Protein AF-A0A3B1DD37-F1 (afdb_monomer)

Secondary structure (DSSP, 8-state):
------SHHHHHHHHHHHHHHT-------SEEESS--STTEEEHHHHHHHHHHHHHHHHHTS-----HHHHHHHT-

Structure (mmCIF, N/CA/C/O backbone):
data_AF-A0A3B1DD37-F1
#
_entry.id   AF-A0A3B1DD37-F1
#
loop_
_atom_site.group_PDB
_atom_site.id
_atom_site.type_symbol
_atom_site.label_atom_id
_atom_site.label_alt_id
_atom_site.label_comp_id
_atom_site.label_asym_id
_atom_site.label_entity_id
_atom_site.label_seq_id
_atom_site.pdbx_PDB_ins_code
_atom_site.Cartn_x
_atom_site.Cartn_y
_atom_site.Cartn_z
_atom_site.occupancy
_atom_site.B_iso_or_equiv
_atom_site.auth_seq_id
_atom_site.auth_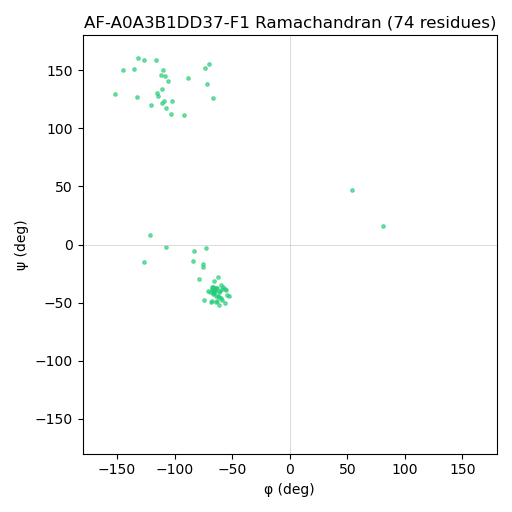comp_id
_atom_site.auth_asym_id
_atom_site.auth_atom_id
_atom_site.pdbx_PDB_model_num
ATOM 1 N N . SER A 1 1 ? -5.912 -14.431 2.904 1.00 52.06 1 SER A N 1
ATOM 2 C CA . SER A 1 1 ? -5.630 -15.164 1.650 1.00 52.06 1 SER A CA 1
ATOM 3 C C . SER A 1 1 ? -4.197 -14.866 1.232 1.00 52.06 1 SER A C 1
ATOM 5 O O . SER A 1 1 ? -3.753 -13.760 1.508 1.00 52.06 1 SER A O 1
ATOM 7 N N . VAL A 1 2 ? -3.465 -15.806 0.626 1.00 56.84 2 VAL A N 1
ATOM 8 C CA . VAL A 1 2 ? -2.150 -15.518 0.017 1.00 56.84 2 VAL A CA 1
ATOM 9 C C . VAL A 1 2 ? -2.354 -15.451 -1.494 1.00 56.84 2 VAL A C 1
ATOM 11 O O . VAL A 1 2 ? -2.687 -16.461 -2.108 1.00 56.84 2 VAL A O 1
ATOM 14 N N . GLY A 1 3 ? -2.201 -14.258 -2.069 1.00 63.50 3 GLY A N 1
ATOM 15 C CA . GLY A 1 3 ? -2.243 -14.010 -3.511 1.00 63.50 3 GLY A CA 1
ATOM 16 C C . GLY A 1 3 ? -0.865 -13.596 -4.022 1.00 63.50 3 GLY A C 1
ATOM 17 O O . GLY A 1 3 ? -0.111 -12.945 -3.301 1.00 63.50 3 GLY A O 1
ATOM 18 N N . THR A 1 4 ? -0.522 -13.982 -5.249 1.00 67.19 4 THR A N 1
ATOM 19 C CA . THR A 1 4 ? 0.709 -13.549 -5.928 1.00 67.19 4 THR A CA 1
ATOM 20 C C . THR A 1 4 ? 0.342 -12.696 -7.130 1.00 67.19 4 THR A C 1
ATO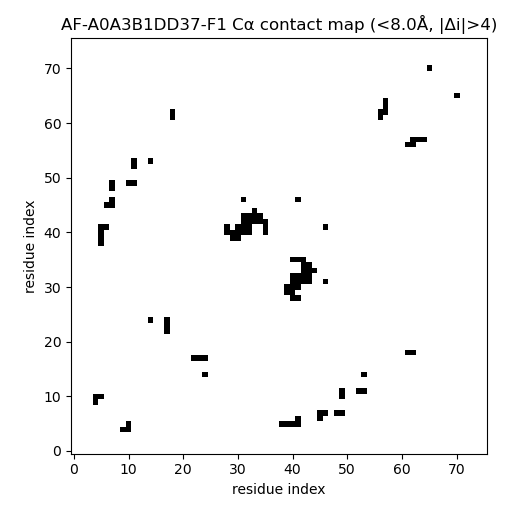M 22 O O . THR A 1 4 ? -0.434 -13.149 -7.967 1.00 67.19 4 THR A O 1
ATOM 25 N N . SER A 1 5 ? 0.922 -11.504 -7.242 1.00 74.75 5 SER A N 1
ATOM 26 C CA . SER A 1 5 ? 0.735 -10.618 -8.389 1.00 74.75 5 SER A CA 1
ATOM 27 C C . SER A 1 5 ? 2.019 -9.852 -8.704 1.00 74.75 5 SER A C 1
ATOM 29 O O . SER A 1 5 ? 2.821 -9.565 -7.814 1.00 74.75 5 SER A O 1
ATOM 31 N N . THR A 1 6 ? 2.200 -9.517 -9.981 1.00 70.00 6 THR A N 1
ATOM 32 C CA . THR A 1 6 ? 3.243 -8.607 -10.473 1.00 70.00 6 THR A CA 1
ATOM 33 C C . THR A 1 6 ? 2.687 -7.401 -11.228 1.00 70.00 6 THR A C 1
ATOM 35 O O . THR A 1 6 ? 3.453 -6.621 -11.801 1.00 70.00 6 THR A O 1
ATOM 38 N N . THR A 1 7 ? 1.364 -7.209 -11.213 1.00 80.00 7 THR A N 1
ATOM 39 C CA . THR A 1 7 ? 0.704 -6.056 -11.833 1.00 80.00 7 THR A CA 1
ATOM 40 C C . THR A 1 7 ? 0.173 -5.104 -10.766 1.00 80.00 7 THR A C 1
ATOM 42 O O . THR A 1 7 ? -0.272 -5.519 -9.699 1.00 80.00 7 THR A O 1
ATOM 45 N N . THR A 1 8 ? 0.215 -3.802 -11.043 1.00 83.88 8 THR A N 1
ATOM 46 C CA . THR A 1 8 ? -0.244 -2.782 -10.088 1.00 83.88 8 THR A CA 1
ATOM 47 C C . THR A 1 8 ? -1.741 -2.869 -9.819 1.00 83.88 8 THR A C 1
ATOM 49 O O . THR A 1 8 ? -2.153 -2.737 -8.675 1.00 83.88 8 THR A O 1
ATOM 52 N N . GLY A 1 9 ? -2.550 -3.150 -10.846 1.00 85.81 9 GLY A N 1
ATOM 53 C CA . GLY A 1 9 ? -4.008 -3.225 -10.711 1.00 85.81 9 GLY A CA 1
ATOM 54 C C . GLY A 1 9 ? -4.490 -4.385 -9.836 1.00 85.81 9 GLY A C 1
ATOM 55 O O . GLY A 1 9 ? -5.439 -4.230 -9.073 1.00 85.81 9 GLY A O 1
ATOM 56 N N . GLU A 1 10 ? -3.827 -5.539 -9.901 1.00 87.69 10 GLU A N 1
ATOM 57 C CA . GLU A 1 10 ? -4.141 -6.668 -9.018 1.00 87.69 10 GLU A CA 1
ATOM 58 C C . GLU A 1 10 ? -3.711 -6.386 -7.571 1.00 87.69 10 GLU A C 1
ATOM 60 O O . GLU A 1 10 ? -4.461 -6.704 -6.651 1.00 87.69 10 GLU A O 1
ATOM 65 N N . LEU A 1 11 ? -2.549 -5.751 -7.359 1.00 89.06 11 LEU A N 1
ATOM 66 C CA . LEU A 1 11 ? -2.110 -5.329 -6.023 1.00 89.06 11 LEU A CA 1
ATOM 67 C C . LEU A 1 11 ? -3.075 -4.308 -5.403 1.00 89.06 11 LEU A C 1
ATOM 69 O O . LEU A 1 11 ? -3.455 -4.476 -4.247 1.00 89.06 11 LEU A O 1
ATOM 73 N N . ALA A 1 12 ? -3.516 -3.313 -6.176 1.00 90.00 12 ALA A N 1
ATOM 74 C CA . ALA A 1 12 ? -4.536 -2.347 -5.762 1.00 90.00 12 ALA A CA 1
ATOM 75 C C . ALA A 1 12 ? -5.849 -3.052 -5.385 1.00 90.00 12 ALA A C 1
ATOM 77 O O . ALA A 1 12 ? -6.361 -2.880 -4.285 1.00 90.00 12 ALA A O 1
ATOM 78 N N . SER A 1 13 ? -6.318 -3.979 -6.230 1.00 91.44 13 SER A N 1
ATOM 79 C CA . SER A 1 13 ? -7.539 -4.753 -5.959 1.00 91.44 13 SER A CA 1
ATOM 80 C C . SER A 1 13 ? -7.447 -5.582 -4.668 1.00 91.44 13 SER A C 1
ATOM 82 O O . SER A 1 13 ? -8.444 -5.759 -3.967 1.00 91.44 13 SER A O 1
ATOM 84 N N . MET A 1 14 ? -6.260 -6.104 -4.332 1.00 89.94 14 MET A N 1
ATOM 85 C CA . MET A 1 14 ? -6.037 -6.815 -3.067 1.00 89.94 14 MET A CA 1
ATOM 86 C C . MET A 1 14 ? -6.125 -5.879 -1.855 1.00 89.94 14 MET A C 1
ATOM 88 O O . MET A 1 14 ? -6.636 -6.290 -0.812 1.00 89.94 14 MET A O 1
ATOM 92 N N . VAL A 1 15 ? -5.644 -4.639 -1.984 1.00 91.56 15 VAL A N 1
ATOM 93 C CA . VAL A 1 15 ? -5.777 -3.609 -0.943 1.00 91.56 15 VAL A CA 1
ATOM 94 C C . VAL A 1 15 ? -7.237 -3.197 -0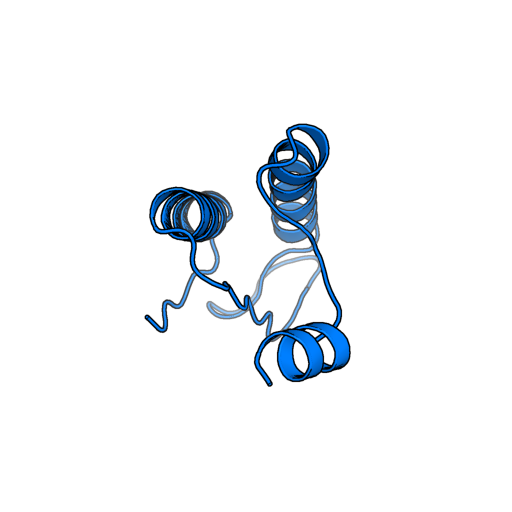.796 1.00 91.56 15 VAL A C 1
ATOM 96 O O . VAL A 1 15 ? -7.758 -3.262 0.313 1.00 91.56 15 VAL A O 1
ATOM 99 N N . ASP A 1 16 ? -7.921 -2.880 -1.897 1.00 92.62 16 ASP A N 1
ATOM 100 C CA . ASP A 1 16 ? -9.348 -2.536 -1.910 1.00 92.62 16 ASP A CA 1
ATOM 101 C C . ASP A 1 16 ? -10.195 -3.608 -1.224 1.00 92.62 16 ASP A C 1
ATOM 103 O O . ASP A 1 16 ? -11.092 -3.319 -0.428 1.00 92.62 16 ASP A O 1
ATOM 107 N N . GLN A 1 17 ? -9.912 -4.879 -1.514 1.00 92.31 17 GLN A N 1
ATOM 108 C CA . GLN A 1 17 ? -10.604 -5.983 -0.869 1.00 92.31 17 GLN A CA 1
ATOM 109 C C . GLN A 1 17 ? -10.319 -6.023 0.636 1.00 92.31 17 GLN A C 1
ATOM 111 O O . GLN A 1 17 ? -11.253 -6.163 1.421 1.00 92.31 17 GLN A O 1
ATOM 116 N N . ALA A 1 18 ? -9.064 -5.850 1.055 1.00 91.56 18 ALA A N 1
ATOM 117 C CA . ALA A 1 18 ? -8.708 -5.824 2.471 1.00 91.56 18 ALA A CA 1
ATOM 118 C C . ALA A 1 18 ? -9.358 -4.652 3.226 1.00 91.56 18 ALA A C 1
ATOM 120 O O . ALA A 1 18 ? -9.802 -4.838 4.359 1.00 91.56 18 ALA A O 1
ATOM 121 N N . VAL A 1 19 ? -9.475 -3.481 2.591 1.00 92.38 19 VAL A N 1
ATOM 122 C CA . VAL A 1 19 ? -10.205 -2.318 3.122 1.00 92.38 19 VAL A CA 1
ATOM 123 C C . VAL A 1 19 ? -11.679 -2.663 3.330 1.00 92.38 19 VAL A C 1
ATOM 125 O O . VAL A 1 19 ? -12.204 -2.503 4.433 1.00 92.38 19 VAL A O 1
ATOM 128 N N . ASN A 1 20 ? -12.338 -3.196 2.298 1.00 93.75 20 ASN A N 1
ATOM 129 C CA . ASN A 1 20 ? -13.753 -3.570 2.360 1.00 93.75 20 ASN A CA 1
ATOM 130 C C . ASN A 1 20 ? -14.028 -4.653 3.417 1.00 93.75 20 ASN A C 1
ATOM 132 O O . ASN A 1 20 ? -15.005 -4.563 4.164 1.00 93.75 20 ASN A O 1
ATOM 136 N N . ASP A 1 21 ? -13.140 -5.641 3.517 1.00 92.88 21 ASP A N 1
ATOM 137 C CA . ASP A 1 21 ? -13.254 -6.760 4.453 1.00 92.88 21 ASP A CA 1
ATOM 138 C C . ASP A 1 21 ? -12.739 -6.419 5.866 1.00 92.88 21 ASP A C 1
ATOM 140 O O . ASP A 1 21 ? -12.881 -7.231 6.784 1.00 92.88 21 ASP A O 1
ATOM 144 N N . LYS A 1 22 ? -12.162 -5.221 6.061 1.00 89.88 22 LYS A N 1
ATOM 145 C CA . LYS A 1 22 ? -11.533 -4.747 7.309 1.00 89.88 22 LYS A CA 1
ATOM 146 C C . LYS A 1 22 ? -10.452 -5.697 7.831 1.00 89.88 22 LYS A C 1
ATOM 148 O O . LYS A 1 22 ? -10.427 -6.046 9.013 1.00 89.88 22 LYS A O 1
ATOM 153 N N . GLN A 1 23 ? -9.572 -6.142 6.940 1.00 88.44 23 GLN A N 1
ATOM 154 C CA . GLN A 1 23 ? -8.501 -7.090 7.242 1.00 88.44 23 GLN A CA 1
ATOM 155 C C . GLN A 1 23 ? -7.123 -6.435 7.184 1.00 88.44 23 GLN A C 1
ATOM 157 O O . GLN A 1 23 ? -6.869 -5.540 6.382 1.00 88.44 23 GLN A O 1
ATOM 162 N N . LEU A 1 24 ? -6.196 -6.957 7.991 1.00 87.12 24 LEU A N 1
ATOM 163 C CA . LEU A 1 24 ? -4.774 -6.686 7.814 1.00 87.12 24 LEU A CA 1
ATOM 164 C C . LEU A 1 24 ? -4.297 -7.314 6.498 1.00 87.12 24 LEU A C 1
ATOM 166 O O . LEU A 1 24 ? -4.439 -8.522 6.292 1.00 87.12 24 LEU A O 1
ATOM 170 N N . VAL A 1 25 ? -3.669 -6.506 5.645 1.00 88.19 25 VAL A N 1
ATOM 171 C CA . VAL A 1 25 ? -3.002 -6.961 4.423 1.00 88.19 25 VAL A CA 1
ATOM 172 C C . VAL A 1 25 ? -1.490 -6.809 4.560 1.00 88.19 25 VAL A C 1
ATOM 174 O O . VAL A 1 25 ? -0.988 -5.782 5.011 1.00 88.19 25 VAL A O 1
ATOM 177 N N . ILE A 1 26 ? -0.750 -7.849 4.175 1.00 88.75 26 ILE A N 1
ATOM 178 C CA . ILE A 1 26 ? 0.714 -7.836 4.119 1.00 88.75 26 ILE A CA 1
ATOM 179 C C . ILE A 1 26 ? 1.10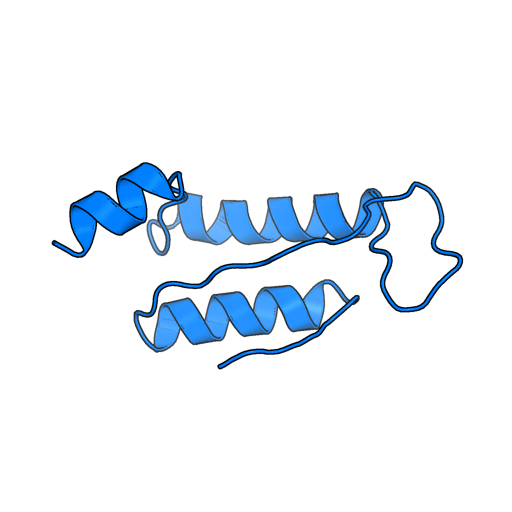9 -8.119 2.676 1.00 88.75 26 ILE A C 1
ATOM 181 O O . ILE A 1 26 ? 0.785 -9.178 2.137 1.00 88.75 26 ILE A O 1
ATOM 185 N N . ILE A 1 27 ? 1.825 -7.181 2.063 1.00 87.56 27 ILE A N 1
ATOM 186 C CA . ILE A 1 27 ? 2.294 -7.292 0.682 1.00 87.56 27 ILE A CA 1
ATOM 187 C C . ILE A 1 27 ? 3.810 -7.443 0.710 1.00 87.56 27 ILE A C 1
ATOM 189 O O . ILE A 1 27 ? 4.521 -6.598 1.251 1.00 87.56 27 ILE A O 1
ATOM 193 N N . LEU A 1 28 ? 4.301 -8.547 0.145 1.00 86.50 28 LEU A N 1
ATOM 194 C CA . LEU A 1 28 ? 5.724 -8.865 0.091 1.00 86.50 28 LEU A CA 1
ATOM 195 C C . LEU A 1 28 ? 6.239 -8.726 -1.341 1.00 86.50 28 LEU A C 1
ATOM 197 O O . LEU A 1 28 ? 5.765 -9.408 -2.249 1.00 86.50 28 LEU A O 1
ATOM 201 N N . PHE A 1 29 ? 7.261 -7.894 -1.521 1.00 86.44 29 PHE A N 1
ATOM 202 C CA . PHE A 1 29 ? 7.983 -7.758 -2.783 1.00 86.44 29 PHE A CA 1
ATOM 203 C C . PHE A 1 29 ? 9.310 -8.511 -2.693 1.00 86.44 29 PHE A C 1
ATOM 205 O O . PHE A 1 29 ? 10.111 -8.245 -1.800 1.00 86.44 29 PHE A O 1
ATOM 212 N N . HIS A 1 30 ? 9.544 -9.450 -3.612 1.00 83.31 30 HIS A N 1
ATOM 213 C CA . HIS A 1 30 ? 10.789 -10.225 -3.644 1.00 83.31 30 HIS A CA 1
ATOM 214 C C . HIS A 1 30 ? 11.960 -9.395 -4.173 1.00 83.31 30 HIS A C 1
ATOM 216 O O . HIS A 1 30 ? 13.034 -9.387 -3.579 1.00 83.31 30 HIS A O 1
ATOM 222 N N . GLU A 1 31 ? 11.753 -8.703 -5.295 1.00 88.00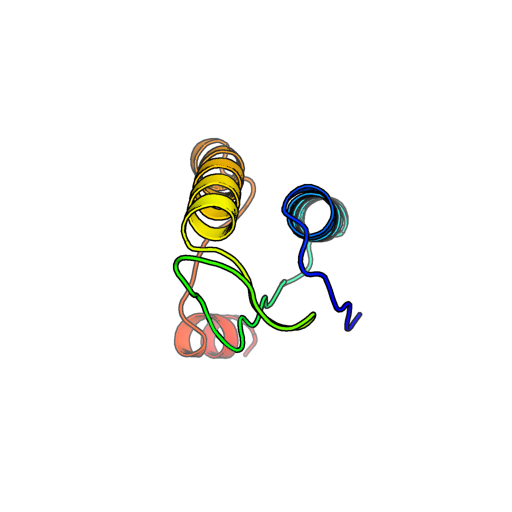 31 GLU A N 1
ATOM 223 C CA . GLU A 1 31 ? 12.779 -7.886 -5.933 1.00 88.00 31 GLU A CA 1
ATOM 224 C C . GLU A 1 31 ? 12.133 -6.734 -6.711 1.00 88.00 31 GLU A C 1
ATOM 226 O O . GLU A 1 31 ? 11.215 -6.942 -7.512 1.00 88.00 31 GLU A O 1
ATOM 231 N N . ILE A 1 32 ? 12.630 -5.520 -6.468 1.00 90.88 32 ILE A N 1
ATOM 232 C CA . ILE A 1 32 ? 12.227 -4.299 -7.168 1.00 90.88 32 ILE A CA 1
ATOM 233 C C . ILE A 1 32 ? 13.376 -3.908 -8.101 1.00 90.88 32 ILE A C 1
ATOM 235 O O . ILE A 1 32 ? 14.481 -3.623 -7.641 1.00 90.88 32 ILE A O 1
ATOM 239 N N . VAL A 1 33 ? 13.125 -3.895 -9.410 1.00 93.94 33 VAL A N 1
ATOM 240 C CA . VAL A 1 33 ? 14.156 -3.708 -10.449 1.00 93.94 33 VAL A CA 1
ATOM 241 C C . VAL A 1 33 ? 13.799 -2.575 -11.406 1.00 93.94 33 VAL A C 1
ATOM 243 O O . VAL A 1 33 ? 12.638 -2.222 -11.562 1.00 93.94 33 VAL A O 1
ATOM 246 N N . ALA A 1 34 ? 14.775 -1.997 -12.106 1.00 93.12 34 ALA A N 1
ATOM 247 C CA . ALA A 1 34 ? 14.479 -0.973 -13.115 1.00 93.12 34 ALA A CA 1
ATOM 248 C C . ALA A 1 34 ? 13.697 -1.544 -14.316 1.00 93.12 34 ALA A C 1
ATOM 250 O O . ALA A 1 34 ? 12.715 -0.950 -14.757 1.00 93.12 34 ALA A O 1
ATOM 251 N N . THR A 1 35 ? 14.097 -2.727 -14.788 1.00 91.75 35 THR A N 1
ATOM 252 C CA . THR A 1 35 ? 13.474 -3.442 -15.909 1.00 91.75 35 THR A CA 1
ATOM 253 C C . THR A 1 35 ? 13.272 -4.896 -15.510 1.00 91.75 35 THR A C 1
ATOM 255 O O . THR A 1 35 ? 14.221 -5.549 -15.076 1.00 91.75 35 THR A O 1
ATOM 258 N N . THR A 1 36 ? 12.050 -5.408 -15.645 1.00 88.44 36 THR A N 1
ATOM 259 C CA . THR A 1 36 ? 11.734 -6.793 -15.286 1.00 88.44 36 THR A CA 1
ATOM 260 C C . THR A 1 36 ? 12.341 -7.769 -16.292 1.00 88.44 36 THR A C 1
ATOM 262 O O . THR A 1 36 ? 12.320 -7.558 -17.504 1.00 88.44 36 THR A O 1
ATOM 265 N N . THR A 1 37 ? 12.902 -8.854 -15.773 1.00 87.56 37 THR A N 1
ATOM 266 C CA . THR A 1 37 ? 13.499 -9.956 -16.547 1.00 87.56 37 THR A CA 1
ATOM 267 C C . THR A 1 37 ? 12.923 -11.315 -16.155 1.00 87.56 37 THR A C 1
ATOM 269 O O . THR A 1 37 ? 13.068 -12.282 -16.899 1.00 87.56 37 THR A O 1
ATOM 272 N N . SER A 1 38 ? 12.230 -11.390 -15.014 1.00 83.06 38 SER A N 1
ATOM 273 C CA . SER A 1 38 ? 11.506 -12.572 -14.551 1.00 83.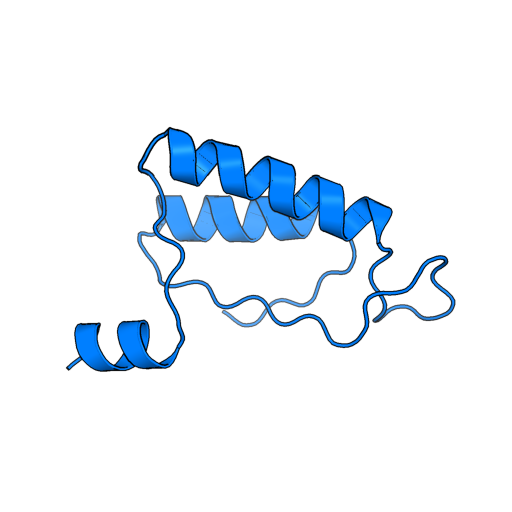06 38 SER A CA 1
ATOM 274 C C . SER A 1 38 ? 10.089 -12.220 -14.093 1.00 83.06 38 SER A C 1
ATOM 276 O O . SER A 1 38 ? 9.782 -11.069 -13.783 1.00 83.06 38 SER A O 1
ATOM 278 N N . GLY A 1 39 ? 9.223 -13.234 -14.032 1.00 78.12 39 GLY A N 1
ATOM 279 C CA . GLY A 1 39 ? 7.813 -13.078 -13.672 1.00 78.12 39 GLY A CA 1
ATOM 280 C C . GLY A 1 39 ? 7.532 -12.797 -12.193 1.00 78.12 39 GLY A C 1
ATOM 281 O O . GLY A 1 39 ? 6.371 -12.609 -11.865 1.00 78.12 39 GLY A O 1
ATOM 282 N N . SER A 1 40 ? 8.548 -12.768 -11.322 1.00 81.25 40 SER A N 1
ATOM 283 C CA . SER A 1 40 ? 8.401 -12.465 -9.883 1.00 81.25 40 SER A CA 1
ATOM 284 C C . SER A 1 40 ? 8.933 -11.080 -9.498 1.00 81.25 40 SER A C 1
ATOM 286 O O . SER A 1 40 ? 8.871 -10.697 -8.330 1.00 81.25 40 SER A O 1
ATOM 288 N N . GLN A 1 41 ? 9.491 -10.344 -10.462 1.00 88.50 41 GLN A N 1
ATOM 289 C CA . GLN A 1 41 ? 10.025 -8.999 -10.267 1.00 88.50 41 GLN A CA 1
ATOM 290 C C . GLN A 1 41 ? 8.932 -7.950 -10.469 1.00 88.50 41 GLN A C 1
ATOM 292 O O . GLN A 1 41 ? 8.114 -8.067 -11.382 1.00 88.50 41 GLN A O 1
ATOM 297 N N . ILE A 1 42 ? 8.978 -6.882 -9.675 1.00 89.81 42 ILE A N 1
ATOM 298 C CA . ILE A 1 42 ? 8.214 -5.660 -9.936 1.00 89.81 42 ILE A CA 1
ATOM 299 C C . ILE A 1 42 ? 9.164 -4.574 -10.441 1.00 89.81 42 ILE A C 1
ATOM 301 O O . ILE A 1 42 ? 10.298 -4.456 -9.971 1.00 89.81 42 ILE A O 1
ATOM 305 N N . SER A 1 43 ? 8.730 -3.783 -11.423 1.00 91.81 43 SER A N 1
ATOM 306 C CA . SER A 1 43 ? 9.523 -2.631 -11.849 1.00 91.81 43 SER A CA 1
ATOM 307 C C . SER A 1 43 ? 9.447 -1.511 -10.805 1.00 91.81 43 SER A C 1
ATOM 309 O O . SER A 1 43 ? 8.433 -1.362 -10.124 1.00 91.81 43 SER A O 1
ATOM 311 N N . ILE A 1 44 ? 10.478 -0.669 -10.713 1.00 92.94 44 ILE A N 1
ATOM 312 C CA . ILE A 1 44 ? 10.463 0.540 -9.870 1.00 92.94 44 ILE A CA 1
ATOM 313 C C . ILE A 1 44 ? 9.278 1.443 -10.242 1.00 92.94 44 ILE A C 1
ATOM 315 O O . ILE A 1 44 ? 8.643 2.010 -9.358 1.00 92.94 44 ILE A O 1
ATOM 319 N N . ALA A 1 45 ? 8.949 1.548 -11.534 1.00 91.81 45 ALA A N 1
ATOM 320 C CA . ALA A 1 45 ? 7.810 2.335 -12.004 1.00 91.81 45 ALA A CA 1
ATOM 321 C C . ALA A 1 45 ? 6.475 1.782 -11.481 1.00 91.81 45 ALA A C 1
ATOM 323 O O . ALA A 1 45 ? 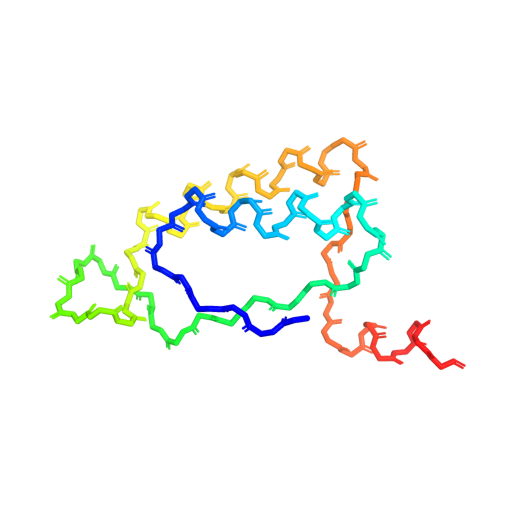5.686 2.529 -10.912 1.00 91.81 45 ALA A O 1
ATOM 324 N N . ASN A 1 46 ? 6.255 0.469 -11.604 1.00 90.44 46 ASN A N 1
ATOM 325 C CA . ASN A 1 46 ? 5.046 -0.180 -11.099 1.00 90.44 46 ASN A CA 1
ATOM 326 C C . ASN A 1 46 ? 4.962 -0.090 -9.571 1.00 90.44 46 ASN A C 1
ATOM 328 O O . ASN A 1 46 ? 3.893 0.169 -9.032 1.00 90.44 46 ASN A O 1
ATOM 332 N N . PHE A 1 47 ? 6.087 -0.261 -8.874 1.00 91.75 47 PHE A N 1
ATOM 333 C CA . PHE A 1 47 ? 6.142 -0.063 -7.430 1.00 91.75 47 PHE A CA 1
ATOM 334 C C . PHE A 1 47 ? 5.751 1.370 -7.050 1.00 91.75 47 PHE A C 1
ATOM 336 O O . PHE A 1 47 ? 4.912 1.545 -6.177 1.00 91.75 47 PHE A O 1
ATOM 343 N 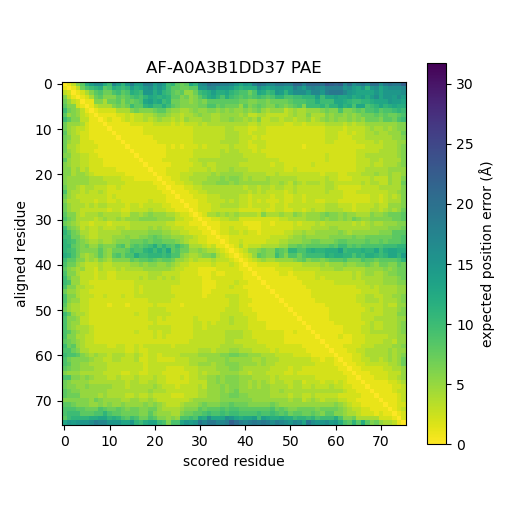N . GLY A 1 48 ? 6.281 2.384 -7.743 1.00 93.38 48 GLY A N 1
ATOM 344 C CA . GLY A 1 48 ? 5.906 3.785 -7.534 1.00 93.38 48 GLY A CA 1
ATOM 345 C C . GLY A 1 48 ? 4.405 4.022 -7.702 1.00 93.38 48 GLY A C 1
ATOM 346 O O . GLY A 1 48 ? 3.770 4.529 -6.789 1.00 93.38 48 GLY A O 1
ATOM 347 N N . THR A 1 49 ? 3.817 3.551 -8.806 1.00 93.62 49 THR A N 1
ATOM 348 C CA . THR A 1 49 ? 2.365 3.646 -9.032 1.00 93.62 49 THR A CA 1
ATOM 349 C C . THR A 1 49 ? 1.553 2.947 -7.941 1.00 93.62 49 THR A C 1
ATOM 351 O O . THR A 1 49 ? 0.517 3.458 -7.533 1.00 93.62 49 THR A O 1
ATOM 354 N N . PHE A 1 50 ? 2.012 1.795 -7.449 1.00 92.56 50 PHE A N 1
ATOM 355 C CA . PHE A 1 50 ? 1.354 1.104 -6.342 1.00 92.56 50 PHE A CA 1
ATOM 356 C C . PHE A 1 50 ? 1.438 1.895 -5.022 1.00 92.56 50 PHE A C 1
ATOM 358 O O . PHE A 1 50 ? 0.467 1.952 -4.275 1.00 92.56 50 PHE A O 1
ATOM 365 N N . ILE A 1 51 ? 2.573 2.541 -4.736 1.00 93.25 51 ILE A N 1
ATOM 366 C CA . ILE A 1 51 ? 2.698 3.422 -3.567 1.00 93.25 51 ILE A CA 1
ATOM 367 C C . ILE A 1 51 ? 1.790 4.651 -3.696 1.00 93.25 51 ILE A C 1
ATOM 369 O O . ILE A 1 51 ? 1.155 5.023 -2.711 1.00 93.25 51 ILE A O 1
ATOM 373 N N . ASP A 1 52 ? 1.701 5.259 -4.880 1.00 94.06 52 ASP A N 1
ATOM 374 C CA . ASP A 1 52 ? 0.815 6.404 -5.125 1.00 94.06 52 ASP A CA 1
ATOM 375 C C . ASP A 1 52 ? -0.657 6.031 -4.878 1.00 94.06 52 ASP A C 1
ATOM 377 O O . ASP A 1 52 ? -1.402 6.799 -4.271 1.00 94.06 52 ASP A O 1
ATOM 381 N N . ASP A 1 53 ? -1.060 4.826 -5.287 1.00 91.44 53 ASP A N 1
ATOM 382 C CA . ASP A 1 53 ? -2.395 4.278 -5.040 1.00 91.4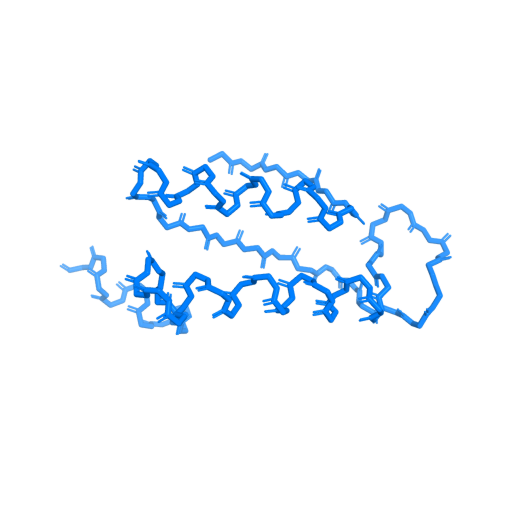4 53 ASP A CA 1
ATOM 383 C C . ASP A 1 53 ? -2.660 4.083 -3.536 1.00 91.44 53 ASP A C 1
ATOM 385 O O . ASP A 1 53 ? -3.627 4.628 -3.001 1.00 91.44 53 ASP A O 1
ATOM 389 N N . LEU A 1 54 ? -1.735 3.444 -2.804 1.00 92.75 54 LEU A N 1
ATOM 390 C CA . LEU A 1 54 ? -1.821 3.303 -1.342 1.00 92.75 54 LEU A CA 1
ATOM 391 C C . LEU A 1 54 ? -1.967 4.648 -0.617 1.00 92.75 54 LEU A C 1
ATOM 393 O O . LEU A 1 54 ? -2.703 4.752 0.367 1.00 92.75 54 LEU A O 1
ATOM 397 N N . GLN A 1 55 ? -1.271 5.686 -1.082 1.00 94.19 55 GLN A N 1
ATOM 398 C CA . GLN A 1 55 ? -1.348 7.015 -0.477 1.00 94.19 55 GLN A CA 1
ATOM 399 C C . GLN A 1 55 ? -2.754 7.616 -0.556 1.00 94.19 55 GLN A C 1
ATOM 401 O O . GLN A 1 55 ? -3.118 8.386 0.334 1.00 94.19 55 GLN A O 1
ATOM 406 N N . THR A 1 56 ? -3.561 7.254 -1.559 1.00 94.06 56 THR A N 1
ATOM 407 C CA . THR A 1 56 ? -4.950 7.727 -1.653 1.00 94.06 56 THR A CA 1
ATOM 408 C C . THR A 1 56 ? -5.821 7.173 -0.524 1.00 94.06 56 THR A C 1
ATOM 410 O O . THR A 1 56 ? -6.556 7.941 0.097 1.00 94.06 56 THR A O 1
ATOM 413 N N . HIS A 1 57 ? -5.659 5.897 -0.165 1.00 93.38 57 HIS A N 1
ATOM 414 C CA . HIS A 1 57 ? -6.359 5.283 0.968 1.00 93.38 57 HIS A CA 1
ATOM 415 C C . HIS A 1 57 ? -5.880 5.829 2.313 1.00 93.38 57 HIS A C 1
ATOM 417 O O . HIS A 1 57 ? -6.690 6.102 3.198 1.00 93.38 57 HIS A O 1
ATOM 423 N N . VAL A 1 58 ? -4.568 6.041 2.470 1.00 94.19 58 VAL A N 1
ATOM 424 C CA . VAL A 1 58 ? -4.015 6.663 3.685 1.00 94.19 58 VAL A CA 1
ATOM 425 C C . VAL A 1 58 ? -4.571 8.078 3.857 1.00 94.19 58 VAL A C 1
ATOM 427 O O . VAL A 1 58 ? -5.002 8.446 4.946 1.00 94.19 58 VAL A O 1
ATOM 430 N N . ALA A 1 59 ? -4.605 8.871 2.783 1.00 94.44 59 ALA A N 1
ATOM 431 C CA . ALA A 1 59 ? -5.132 10.233 2.817 1.00 94.44 59 ALA A CA 1
ATOM 432 C C . ALA A 1 59 ? -6.643 10.280 3.103 1.00 94.44 59 ALA A C 1
ATOM 434 O O . ALA A 1 59 ? -7.110 11.229 3.734 1.00 94.44 59 ALA A O 1
ATOM 435 N N . ALA A 1 60 ? -7.396 9.265 2.668 1.00 94.00 60 ALA A N 1
ATOM 436 C CA . ALA A 1 60 ? -8.811 9.100 2.992 1.00 94.00 60 ALA A CA 1
ATOM 437 C C . ALA A 1 60 ? -9.053 8.611 4.435 1.00 94.00 60 ALA A C 1
ATOM 439 O O . ALA A 1 60 ? -10.156 8.768 4.956 1.00 94.00 60 ALA A O 1
ATOM 440 N N . GLY A 1 61 ? -8.024 8.072 5.098 1.00 93.25 61 GLY A N 1
ATOM 441 C CA . GLY A 1 61 ? -8.130 7.464 6.425 1.00 93.25 61 GLY A CA 1
ATOM 442 C C . GLY A 1 61 ? -8.660 6.027 6.405 1.00 93.25 61 GLY A C 1
ATOM 443 O O . GLY A 1 61 ? -9.072 5.525 7.449 1.00 93.25 61 GLY A O 1
ATOM 444 N N . ASP A 1 62 ? -8.652 5.370 5.242 1.00 92.81 62 ASP A N 1
ATOM 445 C CA . ASP A 1 62 ? -9.149 4.000 5.070 1.00 92.81 62 ASP A CA 1
ATOM 446 C C . ASP A 1 62 ? -8.140 2.949 5.553 1.00 92.81 62 ASP A C 1
ATOM 448 O O . ASP A 1 62 ? -8.531 1.867 5.995 1.00 92.81 62 ASP A O 1
ATOM 452 N N . ILE A 1 63 ? -6.839 3.259 5.474 1.00 92.00 63 ILE A N 1
ATOM 453 C CA . ILE A 1 63 ? -5.753 2.376 5.919 1.00 92.00 63 ILE A CA 1
ATOM 454 C C . ILE A 1 63 ? -4.703 3.132 6.731 1.00 92.00 63 ILE A C 1
ATOM 456 O O . ILE A 1 63 ? -4.421 4.306 6.488 1.00 92.00 63 ILE A O 1
ATOM 460 N N . GLU A 1 64 ? -4.054 2.409 7.639 1.00 91.75 64 GLU A N 1
ATOM 461 C CA . GLU A 1 64 ? -2.855 2.849 8.346 1.00 91.75 64 GLU A CA 1
ATOM 462 C C . GLU A 1 64 ? -1.676 1.949 7.958 1.00 91.75 64 GLU A C 1
ATOM 464 O O . GLU A 1 64 ? -1.772 0.720 7.994 1.00 91.75 64 GLU A O 1
ATOM 469 N N . VAL A 1 65 ? -0.548 2.556 7.582 1.00 90.50 65 VAL A N 1
ATOM 470 C CA . VAL A 1 65 ? 0.689 1.817 7.307 1.00 90.50 65 VAL A CA 1
ATOM 471 C C . VAL A 1 65 ? 1.504 1.738 8.589 1.00 90.50 65 VAL A C 1
ATOM 473 O O . VAL A 1 65 ? 2.060 2.735 9.048 1.00 90.50 65 VAL A O 1
ATOM 476 N N . VAL A 1 66 ? 1.610 0.531 9.135 1.00 90.81 66 VAL A N 1
ATOM 477 C CA . VAL A 1 66 ? 2.345 0.256 10.370 1.00 90.81 66 VAL A CA 1
ATOM 478 C C . VAL A 1 66 ? 3.534 -0.667 10.121 1.00 90.81 66 VAL A C 1
ATOM 480 O O . VAL A 1 66 ? 3.597 -1.415 9.144 1.00 90.81 66 VAL A O 1
ATOM 483 N N . THR A 1 67 ? 4.499 -0.642 11.034 1.00 91.69 67 THR A N 1
ATOM 484 C CA . THR A 1 67 ? 5.556 -1.657 11.074 1.00 91.69 67 THR A CA 1
ATOM 485 C C . THR A 1 67 ? 4.995 -3.005 11.527 1.00 91.69 67 THR A C 1
ATOM 487 O O . THR A 1 67 ? 4.027 -3.067 12.283 1.00 91.69 67 THR A O 1
ATOM 490 N N . MET A 1 68 ? 5.651 -4.106 11.146 1.00 88.69 68 MET A N 1
ATOM 491 C CA . MET A 1 68 ? 5.237 -5.445 11.590 1.00 88.69 68 MET A CA 1
ATOM 492 C C . MET A 1 68 ? 5.225 -5.575 13.122 1.00 88.69 68 MET A C 1
ATOM 494 O O . MET A 1 68 ? 4.345 -6.216 13.683 1.00 88.69 68 MET A O 1
ATOM 498 N N . SER A 1 69 ? 6.173 -4.936 13.815 1.00 91.12 69 SER A N 1
ATOM 499 C CA . SER A 1 69 ? 6.196 -4.907 15.281 1.00 91.12 69 SER A CA 1
ATOM 500 C C . SER A 1 69 ? 4.994 -4.180 15.882 1.00 91.12 69 SER A C 1
ATOM 502 O O . SER A 1 69 ? 4.489 -4.621 16.906 1.00 91.12 69 SER A O 1
ATOM 504 N N . GLN A 1 70 ? 4.527 -3.093 15.257 1.00 91.44 70 GLN A N 1
ATOM 505 C CA . GLN A 1 70 ? 3.303 -2.407 15.683 1.00 91.44 70 GLN A CA 1
ATOM 506 C C . GLN A 1 70 ? 2.083 -3.296 15.442 1.00 91.44 70 GLN A C 1
ATOM 508 O O . GLN A 1 70 ? 1.355 -3.560 16.387 1.00 91.44 70 GLN A O 1
ATOM 513 N N . ALA A 1 71 ? 1.949 -3.878 14.244 1.00 88.38 71 ALA A N 1
ATOM 514 C CA . ALA A 1 71 ? 0.841 -4.782 13.932 1.00 88.38 71 ALA A CA 1
ATOM 515 C C . ALA A 1 71 ? 0.728 -5.947 14.933 1.00 88.38 71 ALA A C 1
ATOM 517 O O . ALA A 1 71 ? -0.362 -6.262 15.397 1.00 88.38 71 ALA A O 1
ATOM 518 N N . VAL A 1 72 ? 1.853 -6.573 15.303 1.00 89.12 72 VAL A N 1
ATOM 519 C CA . VAL A 1 72 ? 1.879 -7.648 16.313 1.00 89.12 72 VAL A CA 1
ATOM 520 C C . VAL A 1 72 ? 1.489 -7.140 17.702 1.00 89.12 72 VAL A C 1
ATOM 522 O O . VAL A 1 72 ? 0.822 -7.864 18.437 1.00 89.12 72 VAL A O 1
ATOM 525 N N . ASN A 1 73 ? 1.897 -5.928 18.079 1.00 89.88 73 ASN A N 1
ATOM 526 C CA . ASN A 1 73 ? 1.506 -5.342 19.360 1.00 89.88 73 ASN A CA 1
ATOM 527 C C . ASN A 1 73 ? 0.007 -5.021 19.407 1.00 89.88 73 ASN A C 1
ATOM 529 O O . ASN A 1 73 ? -0.604 -5.252 20.440 1.00 89.88 73 ASN A O 1
ATOM 533 N N . ASP A 1 74 ? -0.578 -4.551 18.304 1.00 84.31 74 ASP A N 1
ATOM 534 C CA . ASP A 1 74 ? -1.999 -4.180 18.225 1.00 84.31 74 ASP A CA 1
ATOM 535 C C . ASP A 1 74 ? -2.939 -5.401 18.167 1.00 84.31 74 ASP A C 1
ATOM 537 O O . ASP A 1 74 ? -4.135 -5.291 18.437 1.00 84.31 74 ASP A O 1
ATOM 541 N N . LEU A 1 75 ? -2.405 -6.575 17.807 1.00 77.25 75 LEU A N 1
ATOM 542 C CA . LEU A 1 75 ? -3.121 -7.857 17.767 1.00 77.25 75 LEU A CA 1
ATOM 543 C C . LEU A 1 75 ? -3.185 -8.581 19.127 1.00 77.25 75 LEU A C 1
ATOM 545 O O . LEU A 1 75 ? -3.948 -9.544 19.246 1.00 77.25 75 LEU A O 1
ATOM 549 N N . ASN A 1 76 ? -2.376 -8.170 20.111 1.00 61.75 76 ASN A N 1
ATOM 550 C CA . ASN A 1 76 ? -2.302 -8.772 21.452 1.00 61.75 76 ASN A CA 1
ATOM 551 C C . ASN A 1 76 ? -3.103 -7.970 22.483 1.00 61.75 76 ASN A C 1
ATOM 553 O O . ASN A 1 76 ? -3.697 -8.621 23.374 1.00 61.75 76 ASN A O 1
#

Nearest PDB structures (foldseek):
  2vo1-assembly1_A-2  TM=2.979E-01  e=4.038E+00  Homo sapiens

Radius of gyration: 13.27 Å; Cα contacts (8 Å, |Δi|>4): 55; chains: 1; bounding box: 28×26×38 Å

pLDDT: mean 87.48, std 8.69, range [52.06, 94.44]

Foldseek 3Di:
DDDADQALVVLLVVVVVCLVVVHDDDDDQPEEDCDDDDRRYHHPVSVVVNVVSVVVCVVVVSDDDDDPVVVVVVVD

Solvent-accessible surface area (backbone atoms only — not comparable to full-atom values): 4856 Å² total; per-residue (Å²): 136,93,83,87,78,66,49,50,68,60,51,50,51,54,49,54,47,25,54,77,70,72,47,93,79,84,88,85,81,86,45,78,33,86,70,67,88,56,89,72,36,31,28,49,66,48,51,49,55,41,52,57,54,52,49,54,38,43,75,70,66,70,48,80,95,71,54,72,71,53,55,57,60,77,74,107

Mean predicted aligned error: 4.35 Å

Organism: NCBI:txid652676

Sequence (76 aa):
SVGTSTTTGELASMVDQAVNDKQLVIILFHEIVATTTSGSQISIANFGTFIDDLQTHVAAGDIEVVTMSQAVNDLN